Protein AF-A0A392MHD1-F1 (afdb_monomer_lite)

Sequence (136 aa):
LDPENVEALVALAIMDLRSNEAVGIRKGMVKMQRAFEIYPYCAMALNYLANHFFFTGQHFLVEQLTETALSVTNHGPTKSHSYYNLARSYHSKVEGECCLSYRGDYDKAGVYYMASVKEISKPHEFVFPYYGQLLI

InterPro domains:
  IPR011990 Tetratricopeptide-like helical domain superfamily [G3DSA:1.25.40.10] (1-131)
  IPR011990 Tetratricopeptide-like helical domain superfamily [SSF48452] (2-118)
  IPR031101 RNA polymerase-associated protein Ctr9 [PTHR14027] (1-132)

Structure (mmCIF, N/CA/C/O backbone):
data_AF-A0A392MHD1-F1
#
_entry.id   AF-A0A392MHD1-F1
#
loop_
_atom_site.group_PDB
_atom_site.id
_atom_site.type_symbol
_atom_site.label_atom_id
_atom_site.label_alt_id
_atom_site.label_comp_id
_atom_site.label_asym_id
_atom_site.label_entity_id
_atom_site.label_seq_id
_atom_site.pdbx_PDB_ins_code
_atom_site.Cartn_x
_atom_site.Cartn_y
_atom_site.Cartn_z
_atom_site.occupancy
_atom_site.B_iso_or_equiv
_atom_site.auth_seq_id
_atom_site.auth_comp_id
_atom_site.auth_asym_id
_atom_site.auth_atom_id
_atom_site.pdbx_PDB_model_num
ATOM 1 N N . LEU A 1 1 ? -22.691 3.287 16.097 1.00 68.19 1 LEU A N 1
ATOM 2 C CA . LEU A 1 1 ? -21.618 2.790 15.208 1.00 68.19 1 LEU A CA 1
ATOM 3 C C . LEU A 1 1 ? -20.417 2.497 16.082 1.00 68.19 1 LEU A C 1
ATOM 5 O O . LEU A 1 1 ? -20.162 3.286 16.983 1.00 68.19 1 LEU A O 1
ATOM 9 N N . ASP A 1 2 ? -19.759 1.365 15.860 1.00 86.31 2 ASP A N 1
ATOM 10 C CA . ASP A 1 2 ? -18.547 0.988 16.586 1.00 86.31 2 ASP A CA 1
ATOM 11 C C . ASP A 1 2 ? -17.374 1.881 16.129 1.00 86.31 2 ASP A C 1
ATOM 13 O O . ASP A 1 2 ? -17.047 1.866 14.937 1.00 86.31 2 ASP A O 1
ATOM 17 N N . PRO A 1 3 ? -16.779 2.695 17.023 1.00 84.19 3 PRO A N 1
ATOM 18 C CA . PRO A 1 3 ? -15.678 3.586 16.670 1.00 84.19 3 PRO A CA 1
ATOM 19 C C . PRO A 1 3 ? -14.373 2.846 16.338 1.00 84.19 3 PRO A C 1
ATOM 21 O O . PRO A 1 3 ? -13.469 3.469 15.784 1.00 84.19 3 PRO A O 1
ATOM 24 N N . GLU A 1 4 ? -14.265 1.552 16.649 1.00 91.38 4 GLU A N 1
ATOM 25 C CA . GLU A 1 4 ? -13.068 0.737 16.407 1.00 91.38 4 GLU A CA 1
ATOM 26 C C . GLU A 1 4 ? -13.211 -0.210 15.210 1.00 91.38 4 GLU A C 1
ATOM 28 O O . GLU A 1 4 ? -12.301 -0.983 14.906 1.00 91.38 4 GLU A O 1
ATOM 33 N N . ASN A 1 5 ? -14.317 -0.118 14.466 1.00 96.06 5 ASN A N 1
ATOM 34 C CA . ASN A 1 5 ? -14.485 -0.894 13.247 1.00 96.06 5 ASN A CA 1
ATOM 35 C C . ASN A 1 5 ? -13.460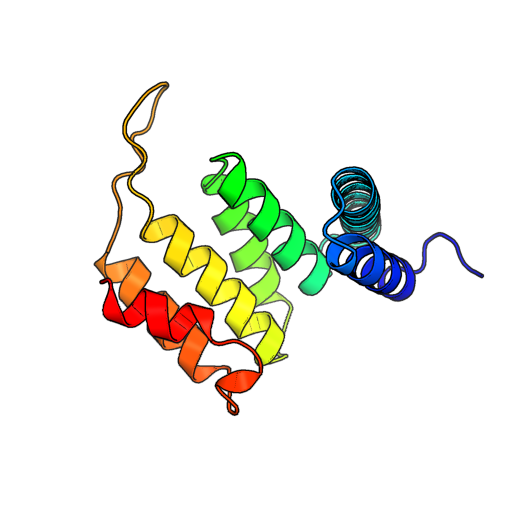 -0.454 12.182 1.00 96.06 5 ASN A C 1
ATOM 37 O O . ASN A 1 5 ? -13.570 0.617 11.577 1.00 96.06 5 ASN A O 1
ATOM 41 N N . VAL A 1 6 ? -12.462 -1.309 11.950 1.00 96.12 6 VAL A N 1
ATOM 42 C CA . VAL A 1 6 ? -11.314 -1.050 11.067 1.00 96.12 6 VAL A CA 1
ATOM 43 C C . VAL A 1 6 ? -11.753 -0.753 9.635 1.00 96.12 6 VAL A C 1
ATOM 45 O O . VAL A 1 6 ? -11.257 0.191 9.026 1.00 96.12 6 VAL A O 1
ATOM 48 N N . GLU A 1 7 ? -12.709 -1.509 9.096 1.00 94.75 7 GLU A N 1
ATOM 49 C CA . GLU A 1 7 ? -13.196 -1.324 7.724 1.00 94.75 7 GLU A CA 1
ATOM 50 C C . GLU A 1 7 ? -13.882 0.035 7.551 1.00 94.75 7 GLU A C 1
ATOM 52 O O . GLU A 1 7 ? -13.607 0.756 6.589 1.00 94.75 7 GLU A O 1
ATOM 57 N N . ALA A 1 8 ? -14.718 0.429 8.515 1.00 96.50 8 ALA A N 1
ATOM 58 C CA . ALA A 1 8 ? -15.369 1.732 8.524 1.00 96.50 8 ALA A CA 1
ATOM 59 C C . ALA A 1 8 ? -14.350 2.875 8.665 1.00 96.50 8 ALA A C 1
ATOM 61 O O . ALA A 1 8 ? -14.454 3.879 7.957 1.00 96.50 8 ALA A O 1
ATOM 62 N N . LEU A 1 9 ? -13.340 2.721 9.530 1.00 96.94 9 LEU A N 1
ATOM 63 C CA . LEU A 1 9 ? -12.256 3.696 9.687 1.00 96.94 9 LEU A CA 1
ATOM 64 C C . LEU A 1 9 ? -11.469 3.882 8.387 1.00 96.94 9 LEU A C 1
ATOM 66 O O . LEU A 1 9 ? -11.240 5.018 7.971 1.00 96.94 9 LEU A O 1
ATOM 70 N N . VAL A 1 10 ? -11.101 2.784 7.725 1.00 97.31 10 VAL A N 1
ATOM 71 C CA . VAL A 1 10 ? -10.392 2.792 6.437 1.00 97.31 10 VAL A CA 1
ATOM 72 C C . VAL A 1 10 ? -11.254 3.431 5.348 1.00 97.31 10 VAL A C 1
ATOM 74 O O . VAL A 1 10 ? -10.769 4.280 4.602 1.00 97.31 10 VAL A O 1
ATOM 77 N N . ALA A 1 11 ? -12.544 3.098 5.270 1.00 96.56 11 ALA A N 1
ATOM 78 C CA . ALA A 1 11 ? -13.452 3.698 4.294 1.00 96.56 11 ALA A CA 1
ATOM 79 C C . ALA A 1 11 ? -13.592 5.219 4.494 1.00 96.56 11 ALA A C 1
ATOM 81 O O . ALA A 1 11 ? -13.456 5.985 3.537 1.00 96.56 11 ALA A O 1
ATOM 82 N N . LEU A 1 12 ? -13.787 5.672 5.738 1.00 95.94 12 LEU A N 1
ATOM 83 C CA . LEU A 1 12 ? -13.820 7.098 6.088 1.00 95.94 12 LEU A CA 1
ATOM 84 C C . LEU A 1 12 ? -12.499 7.793 5.747 1.00 95.94 12 LEU A C 1
ATOM 86 O O . LEU A 1 12 ? -12.503 8.888 5.188 1.00 95.94 12 LEU A O 1
ATOM 90 N N . ALA A 1 13 ? -11.372 7.145 6.040 1.00 96.81 13 ALA A N 1
ATOM 91 C CA . ALA A 1 13 ? -10.054 7.669 5.722 1.00 96.81 13 ALA A CA 1
ATOM 92 C C . ALA A 1 13 ? -9.861 7.877 4.214 1.00 96.81 13 ALA A C 1
ATOM 94 O O . ALA A 1 13 ? -9.337 8.906 3.800 1.00 96.81 13 ALA A O 1
ATOM 95 N N . ILE A 1 14 ? -10.315 6.935 3.383 1.00 96.06 14 ILE A N 1
ATOM 96 C CA . ILE A 1 14 ? -10.237 7.050 1.920 1.00 96.06 14 ILE A CA 1
ATOM 97 C C . ILE A 1 14 ? -11.096 8.204 1.411 1.00 96.06 14 ILE A C 1
ATOM 99 O O . ILE A 1 14 ? -10.663 8.928 0.515 1.00 96.06 14 ILE A O 1
ATOM 103 N N . MET A 1 15 ? -12.291 8.401 1.973 1.00 95.75 15 MET A N 1
ATOM 104 C CA . MET A 1 15 ? -13.136 9.544 1.615 1.00 95.75 15 MET A CA 1
ATOM 105 C C . MET A 1 15 ? -12.456 10.874 1.958 1.00 95.75 15 MET A C 1
ATOM 107 O O . MET A 1 15 ? -12.424 11.768 1.115 1.00 95.75 15 MET A O 1
ATOM 111 N N . ASP A 1 16 ? -11.839 10.972 3.139 1.00 95.69 16 ASP A N 1
ATOM 112 C CA . ASP A 1 16 ? -11.068 12.153 3.544 1.00 95.69 16 ASP A CA 1
ATOM 113 C C . ASP A 1 16 ? -9.848 12.393 2.635 1.00 95.69 16 ASP A C 1
ATOM 115 O O . ASP A 1 16 ? -9.557 13.531 2.276 1.00 95.69 16 ASP A O 1
ATOM 119 N N . LEU A 1 17 ? -9.140 11.336 2.220 1.00 93.94 17 LEU A N 1
ATOM 120 C CA . LEU A 1 17 ? -7.988 11.444 1.314 1.00 93.94 17 LEU A CA 1
ATOM 121 C C . LEU A 1 17 ? -8.394 11.892 -0.093 1.00 93.94 17 LEU A C 1
ATOM 123 O O . LEU A 1 17 ? -7.652 12.619 -0.750 1.00 93.94 17 LEU A O 1
ATOM 127 N N . ARG A 1 18 ? -9.580 11.482 -0.555 1.00 91.50 18 ARG A N 1
ATOM 128 C CA . ARG A 1 18 ? -10.112 11.854 -1.872 1.00 91.50 18 ARG A CA 1
ATOM 129 C C . ARG A 1 18 ? -10.547 13.312 -1.967 1.00 91.50 18 ARG A C 1
ATOM 131 O O . ARG A 1 18 ? -10.658 13.799 -3.088 1.00 91.50 18 ARG A O 1
ATOM 138 N N . SER A 1 19 ? -10.761 14.016 -0.851 1.00 87.94 19 SER A N 1
ATOM 139 C CA . SER A 1 19 ? -11.074 15.451 -0.908 1.00 87.94 19 SER A CA 1
ATOM 140 C C . SER A 1 19 ? -9.909 16.280 -1.457 1.00 87.94 19 SER A C 1
ATOM 142 O O . SER A 1 19 ? -10.123 17.390 -1.931 1.00 87.94 19 SER A O 1
ATOM 144 N N . ASN A 1 20 ? -8.684 15.737 -1.418 1.00 79.25 20 ASN A N 1
ATOM 145 C CA . ASN A 1 20 ? -7.446 16.387 -1.854 1.00 79.25 20 ASN A CA 1
ATOM 146 C C . ASN A 1 20 ? -7.179 17.748 -1.175 1.00 79.25 20 ASN A C 1
ATOM 148 O O . ASN A 1 20 ? -6.383 18.558 -1.647 1.00 79.25 20 ASN A O 1
ATOM 152 N N . GLU A 1 21 ? -7.826 17.998 -0.038 1.00 90.19 21 GLU A N 1
ATOM 153 C CA . GLU A 1 21 ? -7.562 19.142 0.825 1.00 90.19 21 GLU A CA 1
ATOM 154 C C . GLU A 1 21 ? -6.518 18.753 1.871 1.00 90.19 21 GLU A C 1
ATOM 156 O O . GLU A 1 21 ? -6.585 17.667 2.446 1.00 90.19 21 GLU A O 1
ATOM 161 N N . ALA A 1 22 ? -5.593 19.654 2.214 1.00 89.44 22 ALA A N 1
ATOM 162 C CA . ALA A 1 22 ? -4.558 19.371 3.216 1.00 89.44 22 ALA A CA 1
ATOM 163 C C . ALA A 1 22 ? -5.138 18.894 4.566 1.00 89.44 22 ALA A C 1
ATOM 165 O O . ALA A 1 22 ? -4.580 18.016 5.229 1.00 89.44 22 ALA A O 1
ATOM 166 N N . VAL A 1 23 ? -6.290 19.449 4.963 1.00 93.12 23 VAL A N 1
ATOM 167 C CA . VAL A 1 23 ? -7.021 19.036 6.170 1.00 93.12 23 VAL A CA 1
ATOM 168 C C . VAL A 1 23 ? -7.613 17.633 6.010 1.00 93.12 23 VAL A C 1
ATOM 170 O O . VAL A 1 23 ? -7.524 16.837 6.945 1.00 93.12 23 VAL A O 1
ATOM 173 N N . GLY A 1 24 ? -8.183 17.320 4.843 1.00 93.00 24 GLY A N 1
ATOM 174 C CA . GLY A 1 24 ? -8.704 15.992 4.511 1.00 93.00 24 GLY A CA 1
ATOM 175 C C . GLY A 1 24 ? -7.605 14.936 4.532 1.00 93.00 24 GLY A C 1
ATOM 176 O O . GLY A 1 24 ? -7.714 13.955 5.260 1.00 93.00 24 GLY A O 1
ATOM 177 N N . ILE A 1 25 ? -6.475 15.202 3.873 1.00 92.38 25 ILE A N 1
ATOM 178 C CA . ILE A 1 25 ? -5.314 14.303 3.865 1.00 92.38 25 ILE A CA 1
ATOM 179 C C . ILE A 1 25 ? -4.853 13.997 5.294 1.00 92.38 25 ILE A C 1
ATOM 181 O O . ILE A 1 25 ? -4.711 12.831 5.661 1.00 92.38 25 ILE A O 1
ATOM 185 N N . ARG A 1 26 ? -4.694 15.021 6.144 1.00 94.50 26 ARG A N 1
ATOM 186 C CA . ARG A 1 26 ? -4.306 14.823 7.550 1.00 94.50 26 ARG A CA 1
ATOM 187 C C . ARG A 1 26 ? -5.327 13.975 8.312 1.00 94.50 26 ARG A C 1
ATOM 189 O O . ARG A 1 26 ? -4.940 13.050 9.022 1.00 94.50 26 ARG A O 1
ATOM 196 N N . LYS A 1 27 ? -6.623 14.276 8.175 1.00 96.19 27 LYS A N 1
ATOM 197 C CA . LYS A 1 27 ? -7.703 13.521 8.835 1.00 96.19 27 LYS A CA 1
ATOM 198 C C . LYS A 1 27 ? -7.737 12.064 8.380 1.00 96.19 27 LYS A C 1
ATOM 200 O O . LYS A 1 27 ? -7.913 11.182 9.220 1.00 96.19 27 LYS A O 1
ATOM 205 N N . GLY A 1 28 ? -7.545 11.820 7.087 1.00 96.81 28 GLY A N 1
ATOM 206 C CA . GLY A 1 28 ? -7.473 10.483 6.514 1.00 96.81 28 GLY A CA 1
ATOM 207 C C . GLY A 1 28 ? -6.275 9.698 7.039 1.00 96.81 28 GLY A C 1
ATOM 208 O O . GLY A 1 28 ? -6.429 8.552 7.450 1.00 96.81 28 GLY A O 1
ATOM 209 N N . MET A 1 29 ? -5.098 10.325 7.130 1.00 96.81 29 MET A N 1
ATOM 210 C CA . MET A 1 29 ? -3.899 9.673 7.673 1.00 96.81 29 MET A CA 1
ATOM 211 C C . MET A 1 29 ? -4.029 9.327 9.155 1.00 96.81 29 MET A C 1
ATOM 213 O O . MET A 1 29 ? -3.665 8.223 9.543 1.00 96.81 29 MET A O 1
ATOM 217 N N . VAL A 1 30 ? -4.635 10.196 9.972 1.00 97.12 30 VAL A N 1
ATOM 218 C CA . VAL A 1 30 ? -4.920 9.881 11.386 1.00 97.12 30 VAL A CA 1
ATOM 219 C C . VAL A 1 30 ? -5.840 8.662 11.505 1.00 97.12 30 VAL A C 1
ATOM 221 O O . VAL A 1 30 ? -5.602 7.789 12.336 1.00 97.12 30 VAL A O 1
ATOM 224 N N . LYS A 1 31 ? -6.870 8.560 10.656 1.00 97.56 31 LYS A N 1
ATOM 225 C CA . LYS A 1 31 ? -7.762 7.392 10.642 1.00 97.56 31 LYS A CA 1
ATOM 226 C C . LYS A 1 31 ? -7.057 6.121 10.160 1.00 97.56 31 LYS A C 1
ATOM 228 O O . LYS A 1 31 ? -7.295 5.068 10.742 1.00 97.56 31 LYS A O 1
ATOM 233 N N . MET A 1 32 ? -6.173 6.207 9.161 1.00 97.56 32 MET A N 1
ATOM 234 C CA . MET A 1 32 ? -5.361 5.057 8.734 1.00 97.56 32 MET A CA 1
ATOM 235 C C . MET A 1 32 ? -4.400 4.591 9.820 1.00 97.56 32 MET A C 1
ATOM 237 O O . MET A 1 32 ? -4.289 3.391 10.055 1.00 97.56 32 MET A O 1
ATOM 241 N N . GLN A 1 33 ? -3.756 5.527 10.516 1.00 97.38 33 GLN A N 1
ATOM 242 C CA . GLN A 1 33 ? -2.893 5.202 11.644 1.00 97.38 33 GLN A CA 1
ATOM 243 C C . GLN A 1 33 ? -3.692 4.513 12.756 1.00 97.38 33 GLN A C 1
ATOM 245 O O . GLN A 1 33 ? -3.279 3.467 13.246 1.00 97.38 33 GLN A O 1
ATOM 250 N N . ARG A 1 34 ? -4.884 5.028 13.087 1.00 97.69 34 ARG A N 1
ATOM 251 C CA . ARG A 1 34 ? -5.768 4.395 14.074 1.00 97.69 34 ARG A CA 1
ATOM 252 C C . ARG A 1 34 ? -6.212 2.992 13.647 1.00 97.69 34 ARG A C 1
ATOM 254 O O . ARG A 1 34 ? -6.233 2.087 14.472 1.00 97.69 34 ARG A O 1
ATOM 261 N N . ALA A 1 35 ? -6.546 2.797 12.371 1.00 97.88 35 ALA A N 1
ATOM 262 C CA . ALA A 1 35 ? -6.892 1.483 11.831 1.00 97.88 35 ALA A CA 1
ATOM 263 C C . ALA A 1 35 ? -5.728 0.486 11.969 1.00 97.88 35 ALA A C 1
ATOM 265 O O . ALA A 1 35 ? -5.953 -0.658 12.354 1.00 97.88 35 ALA A O 1
ATOM 266 N N . PHE A 1 36 ? -4.494 0.933 11.716 1.00 97.06 36 PHE A N 1
ATOM 267 C CA . PHE A 1 36 ? -3.285 0.131 11.905 1.00 97.06 36 PHE A CA 1
ATOM 268 C C . PHE A 1 36 ? -3.022 -0.212 13.380 1.00 97.06 36 PHE A C 1
ATOM 270 O O . PHE A 1 36 ? -2.678 -1.350 13.683 1.00 97.06 36 PHE A O 1
ATOM 277 N N . GLU A 1 37 ? -3.226 0.734 14.300 1.00 97.12 37 GLU A N 1
ATOM 278 C CA . GLU A 1 37 ? -3.099 0.489 15.746 1.00 97.12 37 GLU A CA 1
ATOM 279 C C . GLU A 1 37 ? -4.094 -0.559 16.260 1.00 97.12 37 GLU A C 1
ATOM 281 O O . GLU A 1 37 ? -3.746 -1.357 17.127 1.00 97.12 37 GLU A O 1
ATOM 286 N N . ILE A 1 38 ? -5.326 -0.556 15.739 1.00 97.31 38 ILE A N 1
ATOM 287 C CA . ILE A 1 38 ? -6.360 -1.530 16.113 1.00 97.31 38 ILE A CA 1
ATOM 288 C C . ILE A 1 38 ? -6.072 -2.893 15.470 1.00 97.31 38 ILE A C 1
ATOM 290 O O . ILE A 1 38 ? -6.181 -3.928 16.127 1.00 97.31 38 ILE A O 1
ATOM 294 N N . TYR A 1 39 ? -5.713 -2.909 14.184 1.00 96.62 39 TYR A N 1
ATOM 295 C CA . TYR A 1 39 ? -5.429 -4.132 13.441 1.00 96.62 39 TYR A CA 1
ATOM 296 C C . TYR A 1 39 ? -4.278 -3.927 12.439 1.00 96.62 39 TYR A C 1
ATOM 298 O O . TYR A 1 39 ? -4.495 -3.434 11.323 1.00 96.62 39 TYR A O 1
ATOM 306 N N . PRO A 1 40 ? -3.053 -4.375 12.773 1.00 95.75 40 PRO A N 1
ATOM 307 C CA . PRO A 1 40 ? -1.854 -4.080 11.985 1.00 95.75 40 PRO A CA 1
ATOM 308 C C . PRO A 1 40 ? -1.744 -4.881 10.677 1.00 95.75 40 PRO A C 1
ATOM 310 O O . PRO A 1 40 ? -0.765 -4.737 9.951 1.00 95.75 40 PRO A O 1
ATOM 313 N N . TYR A 1 41 ? -2.743 -5.702 10.342 1.00 96.38 41 TYR A N 1
ATOM 314 C CA . TYR A 1 41 ? -2.766 -6.530 9.131 1.00 96.38 41 TYR A CA 1
ATOM 315 C C . TYR A 1 41 ? -3.818 -6.071 8.105 1.00 96.38 41 TYR A C 1
ATOM 317 O O . TYR A 1 41 ? -4.119 -6.782 7.146 1.00 96.38 41 TYR A O 1
ATOM 325 N N . CYS A 1 42 ? -4.383 -4.866 8.256 1.00 97.38 42 CYS A N 1
ATOM 326 C CA . CYS A 1 42 ? -5.240 -4.280 7.225 1.00 97.38 42 CYS A CA 1
ATOM 327 C C . CYS A 1 42 ? -4.401 -3.828 6.014 1.00 97.38 42 CYS A C 1
ATOM 329 O O . CYS A 1 42 ? -3.866 -2.719 5.993 1.00 97.38 42 CYS A O 1
ATOM 331 N N . ALA A 1 43 ? -4.322 -4.660 4.970 1.00 97.69 43 ALA A N 1
ATOM 332 C CA . ALA A 1 43 ? -3.507 -4.394 3.776 1.00 97.69 43 ALA A CA 1
ATOM 333 C C . ALA A 1 43 ? -3.795 -3.043 3.096 1.00 97.69 43 ALA A C 1
ATOM 335 O O . ALA A 1 43 ? -2.885 -2.399 2.576 1.00 97.69 43 ALA A O 1
ATOM 336 N N . MET A 1 44 ? -5.049 -2.579 3.116 1.00 97.19 44 MET A N 1
ATOM 337 C CA . MET A 1 44 ? -5.388 -1.255 2.590 1.00 97.19 44 MET A CA 1
ATOM 338 C C . MET A 1 44 ? -4.771 -0.132 3.429 1.00 97.19 44 MET A C 1
ATOM 340 O O . MET A 1 44 ? -4.136 0.753 2.860 1.00 97.19 44 MET A O 1
ATOM 344 N N . ALA A 1 45 ? -4.907 -0.180 4.759 1.00 98.06 45 ALA A N 1
ATOM 345 C CA . ALA A 1 45 ? -4.298 0.814 5.643 1.00 98.06 45 ALA A CA 1
ATOM 346 C C . ALA A 1 45 ? -2.771 0.834 5.484 1.00 98.06 45 ALA A C 1
ATOM 348 O O . ALA A 1 45 ? -2.189 1.903 5.309 1.00 98.06 45 ALA A O 1
ATOM 349 N N . LEU A 1 46 ? -2.144 -0.347 5.432 1.00 98.44 46 LEU A N 1
ATOM 350 C CA . LEU A 1 46 ? -0.710 -0.504 5.185 1.00 98.44 46 LEU A CA 1
ATOM 351 C C . LEU A 1 46 ? -0.274 0.161 3.871 1.00 98.44 46 LEU A C 1
ATOM 353 O O . LEU A 1 46 ? 0.695 0.916 3.862 1.00 98.44 46 LEU A O 1
ATOM 357 N N . ASN A 1 47 ? -1.009 -0.047 2.774 1.00 98.06 47 ASN A N 1
ATOM 358 C CA . ASN A 1 47 ? -0.692 0.563 1.480 1.00 98.06 47 ASN A CA 1
ATOM 359 C C . ASN A 1 47 ? -0.819 2.092 1.478 1.00 98.06 47 ASN A C 1
ATOM 361 O O . ASN A 1 47 ? 0.008 2.769 0.861 1.00 98.06 47 ASN A O 1
ATOM 365 N N . TYR A 1 48 ? -1.831 2.646 2.152 1.00 97.94 48 TYR A N 1
ATOM 366 C CA . TYR A 1 48 ? -1.986 4.098 2.276 1.00 97.94 48 TYR A CA 1
ATOM 367 C C . TYR A 1 48 ? -0.903 4.718 3.167 1.00 97.94 48 TYR A C 1
ATOM 369 O O . TYR A 1 48 ? -0.344 5.753 2.805 1.00 97.94 48 TYR A O 1
ATOM 377 N N . LEU A 1 49 ? -0.552 4.071 4.282 1.00 98.19 49 LEU A N 1
ATOM 378 C CA . LEU A 1 49 ? 0.549 4.504 5.148 1.00 98.19 49 LEU A CA 1
ATOM 379 C C . LEU A 1 49 ? 1.896 4.426 4.418 1.00 98.19 49 LEU A C 1
ATOM 381 O O . LEU A 1 49 ? 2.657 5.388 4.434 1.00 98.19 49 LEU A O 1
ATOM 385 N N . ALA A 1 50 ? 2.165 3.338 3.694 1.00 97.94 50 ALA A N 1
ATOM 386 C CA . ALA A 1 50 ? 3.359 3.207 2.864 1.00 97.94 50 ALA A CA 1
ATOM 387 C C . ALA A 1 50 ? 3.437 4.305 1.791 1.00 97.94 50 ALA A C 1
ATOM 389 O O . ALA A 1 50 ? 4.494 4.895 1.573 1.00 97.94 50 ALA A O 1
ATOM 390 N N . ASN A 1 51 ? 2.311 4.637 1.151 1.00 96.38 51 ASN A N 1
ATOM 391 C CA . ASN A 1 51 ? 2.269 5.733 0.189 1.00 96.38 51 ASN A CA 1
ATOM 392 C C . ASN A 1 51 ? 2.618 7.084 0.833 1.00 96.38 51 ASN A C 1
ATOM 394 O O . ASN A 1 51 ? 3.363 7.865 0.245 1.00 96.38 51 ASN A O 1
ATOM 398 N N . HIS A 1 52 ? 2.130 7.342 2.047 1.00 95.12 52 HIS A N 1
ATOM 399 C CA . HIS A 1 52 ? 2.501 8.530 2.808 1.00 95.12 52 HIS A CA 1
ATOM 400 C C . HIS A 1 52 ? 3.998 8.548 3.141 1.00 95.12 52 HIS A C 1
ATOM 402 O O . HIS A 1 52 ? 4.679 9.537 2.865 1.00 95.12 52 HIS A O 1
ATOM 408 N N . PHE A 1 53 ? 4.530 7.440 3.664 1.00 94.88 53 PHE A N 1
ATOM 409 C CA . PHE A 1 53 ? 5.932 7.352 4.061 1.00 94.88 53 PHE A CA 1
ATOM 410 C C . PHE A 1 53 ? 6.901 7.528 2.896 1.00 94.88 53 PHE A C 1
ATOM 412 O O . PHE A 1 53 ? 7.938 8.171 3.079 1.00 94.88 53 PHE A O 1
ATOM 419 N N . PHE A 1 54 ? 6.525 7.080 1.694 1.00 94.44 54 PHE A N 1
ATOM 420 C CA . PHE A 1 54 ? 7.278 7.354 0.472 1.00 94.44 54 PHE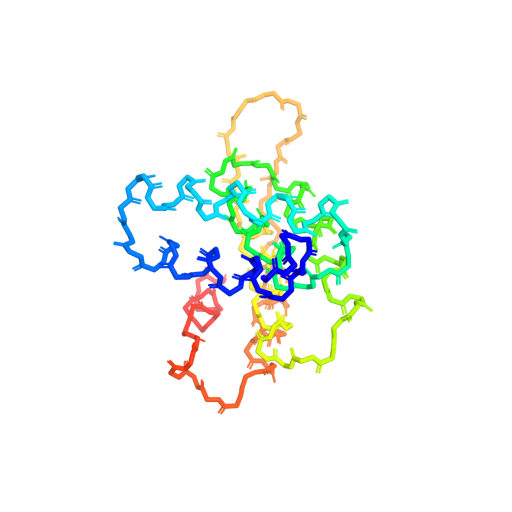 A CA 1
ATOM 421 C C . PHE A 1 54 ? 7.522 8.857 0.280 1.00 94.44 54 PHE A C 1
ATOM 423 O O . PHE A 1 54 ? 8.653 9.274 0.052 1.00 94.44 54 PHE A O 1
ATOM 430 N N . PHE A 1 55 ? 6.486 9.692 0.409 1.00 91.06 55 PHE A N 1
ATOM 431 C CA . PHE A 1 55 ? 6.628 11.141 0.219 1.00 91.06 55 PHE A CA 1
ATOM 432 C C . PHE A 1 55 ? 7.414 11.827 1.342 1.00 91.06 55 PHE A C 1
ATOM 434 O O . PHE A 1 55 ? 7.925 12.925 1.143 1.00 91.06 55 PHE A O 1
ATOM 441 N N . THR A 1 56 ? 7.545 11.179 2.501 1.00 90.81 56 THR A N 1
ATOM 442 C CA . THR A 1 56 ? 8.398 11.648 3.608 1.00 90.81 56 THR A CA 1
ATOM 443 C C . THR A 1 56 ? 9.830 11.099 3.557 1.00 90.81 56 THR A C 1
ATOM 445 O O . THR A 1 56 ? 10.603 11.359 4.472 1.00 90.81 56 THR A O 1
ATOM 448 N N . GLY A 1 57 ? 10.188 10.320 2.527 1.00 89.44 57 GLY A N 1
ATOM 449 C CA . GLY A 1 57 ? 11.524 9.732 2.363 1.00 89.44 57 GLY A CA 1
ATOM 450 C C . GLY A 1 57 ? 11.820 8.529 3.267 1.00 89.44 57 GLY A C 1
ATOM 451 O O . GLY A 1 57 ? 12.943 8.032 3.287 1.00 89.44 57 GLY A O 1
ATOM 452 N N . GLN A 1 58 ? 10.831 8.017 4.003 1.00 91.12 58 GLN A N 1
ATOM 453 C CA . GLN A 1 58 ? 10.992 6.885 4.924 1.00 91.12 58 GLN A CA 1
ATOM 454 C C . GLN A 1 58 ? 10.875 5.543 4.181 1.00 91.12 58 GLN A C 1
ATOM 456 O O . GLN A 1 58 ? 10.007 4.724 4.478 1.00 91.12 58 GLN A O 1
ATOM 461 N N . HIS A 1 59 ? 11.746 5.320 3.192 1.0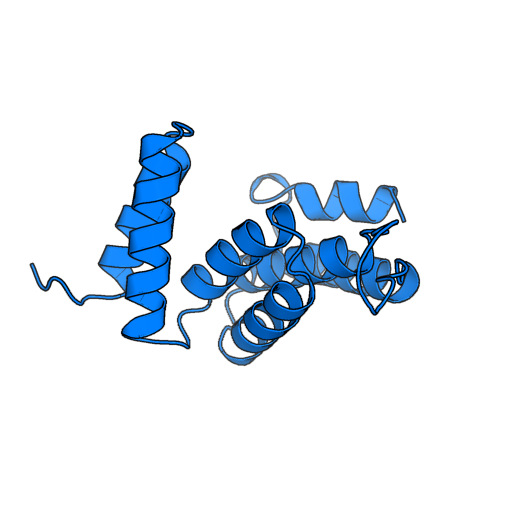0 91.12 59 HIS A N 1
ATOM 462 C CA . HIS A 1 59 ? 11.703 4.176 2.266 1.00 91.12 59 HIS A CA 1
ATOM 463 C C . HIS A 1 59 ? 11.730 2.807 2.957 1.00 91.12 59 HIS A C 1
ATOM 465 O O . HIS A 1 59 ? 10.991 1.908 2.564 1.00 91.12 59 HIS A O 1
ATOM 471 N N . PHE A 1 60 ? 12.486 2.675 4.048 1.00 91.56 60 PHE A N 1
ATOM 472 C CA . PHE A 1 60 ? 12.501 1.453 4.854 1.00 91.56 60 PHE A CA 1
ATOM 473 C C . PHE A 1 60 ? 11.106 1.081 5.392 1.00 91.56 60 PHE A C 1
ATOM 475 O O . PHE A 1 60 ? 10.705 -0.079 5.333 1.00 91.56 60 PHE A O 1
ATOM 482 N N . LEU A 1 61 ? 10.324 2.067 5.855 1.00 95.00 61 LEU A N 1
ATOM 483 C CA . LEU A 1 61 ? 8.947 1.829 6.306 1.00 95.00 61 LEU A CA 1
ATOM 484 C C . LEU A 1 61 ? 8.022 1.473 5.139 1.00 95.00 61 LEU A C 1
ATOM 486 O O . LEU A 1 61 ? 7.102 0.676 5.313 1.00 95.00 61 LEU A O 1
ATOM 490 N N . VAL A 1 62 ? 8.262 2.033 3.947 1.00 96.12 62 VAL A N 1
ATOM 491 C CA . VAL A 1 62 ? 7.516 1.660 2.735 1.00 96.12 62 VAL A CA 1
ATOM 492 C C . VAL A 1 62 ? 7.688 0.171 2.461 1.00 96.12 62 VAL A C 1
ATOM 494 O O . VAL A 1 62 ? 6.686 -0.521 2.290 1.00 96.12 62 VAL A O 1
ATOM 497 N N . GLU A 1 63 ? 8.925 -0.328 2.470 1.00 94.88 63 GLU A N 1
ATOM 498 C CA . GLU A 1 63 ? 9.225 -1.749 2.265 1.00 94.88 63 GLU A CA 1
ATOM 499 C C . GLU A 1 63 ? 8.537 -2.626 3.317 1.00 94.88 63 GLU A C 1
ATOM 501 O O . GLU A 1 63 ? 7.719 -3.471 2.961 1.00 94.88 63 GLU A O 1
ATOM 506 N N . GLN A 1 64 ? 8.745 -2.356 4.610 1.00 96.50 64 GLN A N 1
ATOM 507 C CA . GLN A 1 64 ? 8.169 -3.176 5.684 1.00 96.50 64 GLN A CA 1
ATOM 508 C C . GLN A 1 64 ? 6.635 -3.262 5.632 1.00 96.50 64 GLN A C 1
ATOM 510 O O . GLN A 1 64 ? 6.051 -4.345 5.762 1.00 96.50 64 GLN A O 1
ATOM 515 N N . LEU A 1 65 ? 5.957 -2.126 5.440 1.00 98.12 65 LEU A N 1
ATOM 516 C CA . LEU A 1 65 ? 4.494 -2.084 5.408 1.00 98.12 65 LEU A CA 1
ATOM 517 C C . LEU A 1 65 ? 3.937 -2.783 4.165 1.00 98.12 65 LEU A C 1
ATOM 519 O O . LEU A 1 65 ? 2.912 -3.460 4.247 1.00 98.12 65 LEU A O 1
ATOM 523 N N . THR A 1 66 ? 4.598 -2.638 3.016 1.00 97.81 66 THR A N 1
ATOM 524 C CA . THR A 1 66 ? 4.133 -3.230 1.752 1.00 97.81 66 THR A CA 1
ATOM 525 C C . THR A 1 66 ? 4.398 -4.726 1.669 1.00 97.81 66 THR A C 1
ATOM 527 O O . THR A 1 66 ? 3.525 -5.454 1.201 1.00 97.81 66 THR A O 1
ATOM 530 N N . GLU A 1 67 ? 5.530 -5.213 2.180 1.00 97.44 67 GLU A N 1
ATOM 531 C CA . GLU A 1 67 ? 5.796 -6.649 2.328 1.00 97.44 67 GLU A CA 1
ATOM 532 C C . GLU A 1 67 ? 4.770 -7.304 3.256 1.00 97.44 67 GLU A C 1
ATOM 534 O O . GLU A 1 67 ? 4.194 -8.344 2.924 1.00 97.44 67 GLU A O 1
ATOM 539 N N . THR A 1 68 ? 4.452 -6.644 4.375 1.00 98.25 68 THR A N 1
ATOM 540 C CA . THR A 1 68 ? 3.389 -7.101 5.276 1.00 98.25 68 THR A CA 1
ATOM 541 C C . THR A 1 68 ? 2.048 -7.136 4.546 1.00 98.25 68 THR A C 1
ATOM 543 O O . THR A 1 68 ? 1.363 -8.158 4.587 1.00 98.25 68 THR A O 1
ATOM 546 N N . ALA A 1 69 ? 1.689 -6.073 3.816 1.00 98.38 69 ALA A N 1
ATOM 547 C CA . ALA A 1 69 ? 0.443 -6.007 3.055 1.00 98.38 69 ALA A CA 1
ATOM 548 C C . ALA A 1 69 ? 0.330 -7.142 2.024 1.00 98.38 69 ALA A C 1
ATOM 550 O O . ALA A 1 69 ? -0.724 -7.770 1.933 1.00 98.38 69 ALA A O 1
ATOM 551 N N . LEU A 1 70 ? 1.415 -7.445 1.301 1.00 98.25 70 LEU A N 1
ATOM 552 C CA . LEU A 1 70 ? 1.488 -8.558 0.348 1.00 98.25 70 LEU A CA 1
ATOM 553 C C . LEU A 1 70 ? 1.329 -9.923 1.021 1.00 98.25 70 LEU A C 1
ATOM 555 O O . LEU A 1 70 ? 0.713 -10.811 0.438 1.00 98.25 70 LEU A O 1
ATOM 559 N N . SER A 1 71 ? 1.860 -10.093 2.234 1.00 98.00 71 SER A N 1
ATOM 560 C CA . SER A 1 71 ? 1.777 -11.362 2.967 1.00 98.00 71 SER A CA 1
ATOM 561 C C . SER A 1 71 ? 0.365 -11.686 3.473 1.00 98.00 71 SER A C 1
ATOM 563 O O . SER A 1 71 ? 0.030 -12.856 3.649 1.00 98.00 71 SER A O 1
ATOM 565 N N . VAL A 1 72 ? -0.477 -10.665 3.677 1.00 97.50 72 VAL A N 1
ATOM 566 C CA . VAL A 1 72 ? -1.813 -10.813 4.284 1.00 97.50 72 VAL A CA 1
ATOM 567 C C . VAL A 1 72 ? -2.975 -10.620 3.310 1.00 97.50 72 VAL A C 1
ATOM 569 O O . VAL A 1 72 ? -4.131 -10.766 3.707 1.00 97.50 72 VAL A O 1
ATOM 572 N N . THR A 1 73 ? -2.719 -10.290 2.038 1.00 97.00 73 THR A N 1
ATOM 573 C CA . THR A 1 73 ? -3.782 -10.038 1.055 1.00 97.00 73 THR A CA 1
ATOM 574 C C . THR A 1 73 ? -3.662 -10.892 -0.201 1.00 97.00 73 THR A C 1
ATOM 576 O O . THR A 1 73 ? -2.605 -11.008 -0.811 1.00 97.00 73 THR A O 1
ATOM 579 N N . ASN A 1 74 ? -4.804 -11.424 -0.639 1.00 96.06 74 ASN A N 1
ATOM 580 C CA . ASN A 1 74 ? -4.962 -12.090 -1.934 1.00 96.06 74 ASN A CA 1
ATOM 581 C C . ASN A 1 74 ? -5.773 -11.238 -2.929 1.00 96.06 74 ASN A C 1
ATOM 583 O O . ASN A 1 74 ? -6.132 -11.709 -4.004 1.00 96.06 74 ASN A O 1
ATOM 587 N N . HIS A 1 75 ? -6.094 -9.987 -2.577 1.00 95.56 75 HIS A N 1
ATOM 588 C CA . HIS A 1 75 ? -6.877 -9.099 -3.433 1.00 95.56 75 HIS A CA 1
ATOM 589 C C . HIS A 1 75 ? -5.972 -8.416 -4.466 1.00 95.56 75 HIS A C 1
ATOM 591 O O . HIS A 1 75 ? -5.177 -7.547 -4.106 1.00 95.56 75 HIS A O 1
ATOM 597 N N . GLY A 1 76 ? -6.113 -8.789 -5.743 1.00 96.31 76 GLY A N 1
ATOM 598 C CA . GLY A 1 76 ? -5.262 -8.323 -6.851 1.00 96.31 76 GLY A CA 1
ATOM 599 C C . GLY A 1 76 ? -5.032 -6.805 -6.880 1.00 96.31 76 GLY A C 1
ATOM 600 O O . GLY A 1 76 ? -3.887 -6.371 -6.759 1.00 96.31 76 GLY A O 1
ATOM 601 N N . PRO A 1 77 ? -6.082 -5.960 -6.902 1.00 95.81 77 PRO A N 1
ATOM 602 C CA . PRO A 1 77 ? -5.902 -4.507 -6.870 1.00 95.81 77 PRO A CA 1
ATOM 603 C C . PRO A 1 77 ? -5.091 -4.016 -5.661 1.00 95.81 77 PRO A C 1
ATOM 605 O O . PRO A 1 77 ? -4.214 -3.167 -5.804 1.00 95.81 77 PRO A O 1
ATOM 608 N N . THR A 1 78 ? -5.310 -4.592 -4.474 1.00 96.38 78 THR A N 1
ATOM 609 C CA . THR A 1 78 ? -4.532 -4.242 -3.273 1.00 96.38 78 THR A CA 1
ATOM 610 C C . THR A 1 78 ? -3.067 -4.652 -3.422 1.00 96.38 78 THR A C 1
ATOM 612 O O . THR A 1 78 ? -2.186 -3.845 -3.120 1.00 96.38 78 THR A O 1
ATOM 615 N N . LYS A 1 79 ? -2.789 -5.858 -3.937 1.00 98.00 79 LYS A N 1
ATOM 616 C CA . LYS A 1 79 ? -1.418 -6.317 -4.220 1.00 98.00 79 LYS A CA 1
ATOM 617 C C . LYS A 1 79 ? -0.723 -5.425 -5.242 1.00 98.00 79 LYS A C 1
ATOM 619 O O . LYS A 1 79 ? 0.451 -5.106 -5.076 1.00 98.00 79 LYS A O 1
ATOM 624 N N . SER A 1 80 ? -1.447 -4.969 -6.262 1.00 97.94 80 SER A N 1
ATOM 625 C CA . SER A 1 80 ? -0.910 -4.054 -7.266 1.00 97.94 80 SER A CA 1
ATOM 626 C C . SER A 1 80 ? -0.405 -2.750 -6.648 1.00 97.94 80 SER A C 1
ATOM 628 O O . SER A 1 80 ? 0.721 -2.339 -6.935 1.00 97.94 80 SER A O 1
ATOM 630 N N . HIS A 1 81 ? -1.177 -2.142 -5.741 1.00 97.75 81 HIS A N 1
ATOM 631 C CA . HIS A 1 81 ? -0.738 -0.965 -4.986 1.00 97.75 81 HIS A CA 1
ATOM 632 C C . HIS A 1 81 ? 0.497 -1.252 -4.120 1.00 97.75 81 HIS A C 1
ATOM 634 O O . HIS A 1 81 ? 1.403 -0.419 -4.065 1.00 97.75 81 HIS A O 1
ATOM 640 N N . SER A 1 82 ? 0.573 -2.428 -3.488 1.00 98.38 82 SER A N 1
ATOM 641 C CA . SER A 1 82 ? 1.736 -2.827 -2.685 1.00 98.38 82 SER A CA 1
ATOM 642 C C . SER A 1 82 ? 2.997 -2.965 -3.536 1.00 98.38 82 SER A C 1
ATOM 644 O O . SER A 1 82 ? 4.014 -2.342 -3.233 1.00 98.38 82 SER A O 1
ATOM 646 N N . TYR A 1 83 ? 2.919 -3.701 -4.648 1.00 98.38 83 TYR A N 1
ATOM 647 C CA . TYR A 1 83 ? 4.035 -3.837 -5.583 1.00 98.38 83 TYR A CA 1
ATOM 648 C C . TYR A 1 83 ? 4.452 -2.496 -6.185 1.00 98.38 83 TYR A C 1
ATOM 650 O O . TYR A 1 83 ? 5.640 -2.240 -6.330 1.00 98.38 83 TYR A O 1
ATOM 658 N N . TYR A 1 84 ? 3.504 -1.609 -6.488 1.00 98.00 84 TYR A N 1
ATOM 659 C CA . TYR A 1 84 ? 3.825 -0.271 -6.978 1.00 98.00 84 TYR A CA 1
ATOM 660 C C . TYR A 1 84 ? 4.596 0.559 -5.948 1.00 98.00 84 TYR A C 1
ATOM 662 O O . TYR A 1 84 ? 5.552 1.241 -6.314 1.00 98.00 84 TYR A O 1
ATOM 670 N N . ASN A 1 85 ? 4.200 0.501 -4.672 1.00 97.69 85 ASN A N 1
ATOM 671 C CA . ASN A 1 85 ? 4.896 1.195 -3.591 1.00 97.69 85 ASN A CA 1
ATOM 672 C C . ASN A 1 85 ? 6.328 0.659 -3.397 1.00 97.69 85 ASN A C 1
ATOM 674 O O . ASN A 1 85 ? 7.244 1.468 -3.255 1.00 97.69 85 ASN A O 1
ATOM 678 N N . LEU A 1 86 ? 6.543 -0.661 -3.481 1.00 96.25 86 LEU A N 1
ATOM 679 C CA . LEU A 1 86 ? 7.891 -1.250 -3.512 1.00 96.25 86 LEU A CA 1
ATOM 680 C C . LEU A 1 86 ? 8.682 -0.767 -4.727 1.00 96.25 86 LEU A C 1
ATOM 682 O O . LEU A 1 86 ? 9.795 -0.269 -4.583 1.00 96.25 86 LEU A O 1
ATOM 686 N N . ALA A 1 87 ? 8.084 -0.860 -5.916 1.00 95.94 87 ALA A N 1
ATOM 687 C CA . ALA A 1 87 ? 8.731 -0.502 -7.170 1.00 95.94 87 ALA A CA 1
ATOM 688 C C . ALA A 1 87 ? 9.247 0.936 -7.146 1.00 95.94 87 ALA A C 1
ATOM 690 O O . ALA A 1 87 ? 10.425 1.172 -7.388 1.00 95.94 87 ALA A O 1
ATOM 691 N N . ARG A 1 88 ? 8.391 1.900 -6.781 1.00 94.56 88 ARG A N 1
ATOM 692 C CA . ARG A 1 88 ? 8.798 3.307 -6.683 1.00 94.56 88 ARG A CA 1
ATOM 693 C C . ARG A 1 88 ? 9.811 3.549 -5.564 1.00 94.56 88 ARG A C 1
ATOM 695 O O . ARG A 1 88 ? 10.639 4.433 -5.722 1.00 94.56 88 ARG A O 1
ATOM 702 N N . SER A 1 89 ? 9.763 2.785 -4.468 1.00 92.94 89 SER A N 1
ATOM 703 C CA . SER A 1 89 ? 10.755 2.893 -3.392 1.00 92.94 89 SER A CA 1
ATOM 704 C C . SER A 1 89 ? 12.143 2.497 -3.892 1.00 92.94 89 SER A C 1
ATOM 706 O O . SER A 1 89 ? 13.070 3.285 -3.755 1.00 92.94 89 SER A O 1
ATOM 708 N N . TYR A 1 90 ? 12.263 1.351 -4.574 1.00 91.25 90 TYR A N 1
ATOM 709 C CA . TYR A 1 90 ? 13.518 0.912 -5.199 1.00 91.25 90 TYR A CA 1
ATOM 710 C C . TYR A 1 90 ? 13.948 1.786 -6.380 1.00 91.25 90 TYR A C 1
ATOM 712 O O . TYR A 1 90 ? 15.140 1.938 -6.623 1.00 91.25 90 TYR A O 1
ATOM 720 N N . HIS A 1 91 ? 13.000 2.385 -7.101 1.00 91.06 91 HIS A N 1
ATOM 721 C CA . HIS A 1 91 ? 13.288 3.313 -8.194 1.00 91.06 91 HIS A CA 1
ATOM 722 C C . HIS A 1 91 ? 13.867 4.643 -7.674 1.00 91.06 91 HIS A C 1
ATOM 724 O O . HIS A 1 91 ? 14.713 5.261 -8.324 1.00 91.06 91 HIS A O 1
ATOM 730 N N . SER A 1 92 ? 13.440 5.107 -6.498 1.00 86.62 92 SER A N 1
ATOM 731 C CA . SER A 1 92 ? 13.907 6.373 -5.937 1.00 86.62 92 SER A CA 1
ATOM 732 C C . SER A 1 92 ? 15.420 6.369 -5.688 1.00 86.62 92 SER A C 1
ATOM 734 O O . SER A 1 92 ? 15.945 5.587 -4.900 1.00 86.62 92 SER A O 1
ATOM 736 N N . LYS A 1 93 ? 16.125 7.307 -6.329 1.00 67.81 93 LYS A N 1
ATOM 737 C CA . LYS A 1 93 ? 17.471 7.735 -5.934 1.00 67.81 93 LYS A CA 1
ATOM 738 C C . LYS A 1 93 ? 17.325 8.807 -4.863 1.00 67.81 93 LYS A C 1
ATOM 740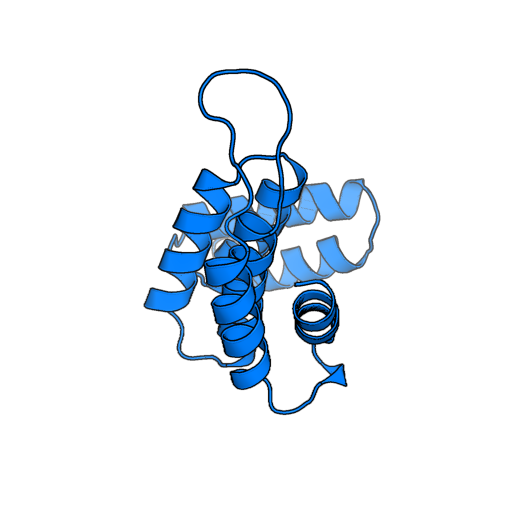 O O . LYS A 1 93 ? 16.866 9.903 -5.174 1.00 67.81 93 LYS A O 1
ATOM 745 N N . VAL A 1 94 ? 17.710 8.510 -3.627 1.00 59.09 94 VAL A N 1
ATOM 746 C CA . VAL A 1 94 ? 17.835 9.551 -2.600 1.00 59.09 94 VAL A CA 1
ATOM 747 C C . VAL A 1 94 ? 19.298 9.990 -2.558 1.00 59.09 94 VAL A C 1
ATOM 749 O O . VAL A 1 94 ? 20.162 9.248 -2.087 1.00 59.09 94 VAL A O 1
ATOM 752 N N . GLU A 1 95 ? 19.593 11.177 -3.095 1.00 47.72 95 GLU A N 1
ATOM 753 C CA . GLU A 1 95 ? 20.897 11.835 -2.931 1.00 47.72 95 GLU A CA 1
ATOM 754 C C . GLU A 1 95 ? 20.847 12.822 -1.747 1.00 47.72 95 GLU A C 1
ATOM 756 O O . GLU A 1 95 ? 20.125 13.814 -1.806 1.00 47.72 95 GLU A O 1
ATOM 761 N N . GLY A 1 96 ? 21.633 12.536 -0.692 1.00 47.06 96 GLY A N 1
ATOM 762 C CA . GLY A 1 96 ? 21.859 13.371 0.510 1.00 47.06 96 GLY A CA 1
ATOM 763 C C . GLY A 1 96 ? 20.743 13.298 1.568 1.00 47.06 96 GLY A C 1
ATOM 764 O O . GLY A 1 96 ? 19.577 13.169 1.226 1.00 47.06 96 GLY A O 1
ATOM 765 N N . GLU A 1 97 ? 20.959 13.339 2.885 1.00 45.78 97 GLU A N 1
ATOM 766 C CA . GLU A 1 97 ? 22.118 13.294 3.790 1.00 45.78 97 GLU A CA 1
ATOM 767 C C . GLU A 1 97 ? 21.650 12.509 5.040 1.00 45.78 97 GLU A C 1
ATOM 769 O O . GLU A 1 97 ? 20.463 12.513 5.360 1.00 45.78 97 GLU A O 1
ATOM 774 N N . CYS A 1 98 ? 22.586 11.884 5.766 1.00 42.19 98 CYS A N 1
ATOM 775 C CA . CYS A 1 98 ? 22.402 11.023 6.953 1.00 42.19 98 CYS A CA 1
ATOM 776 C C . CYS A 1 98 ? 22.295 9.507 6.660 1.00 42.19 98 CYS A C 1
ATOM 778 O O . CYS A 1 98 ? 21.227 8.938 6.478 1.00 42.19 98 CYS A O 1
ATOM 780 N N . CYS A 1 99 ? 23.474 8.870 6.639 1.00 44.50 99 CYS A N 1
ATOM 781 C CA . CYS A 1 99 ? 23.748 7.450 6.899 1.00 44.50 99 CYS A CA 1
ATOM 782 C C . CYS A 1 99 ? 22.807 6.400 6.274 1.00 44.50 99 CYS A C 1
ATOM 784 O O . CYS A 1 99 ? 22.038 5.758 6.980 1.00 44.50 99 CYS A O 1
ATOM 786 N N . LEU A 1 100 ? 23.001 6.192 4.963 1.00 47.84 100 LEU A N 1
ATOM 787 C CA . LEU A 1 100 ? 22.693 5.043 4.084 1.00 47.84 100 LEU A CA 1
ATOM 788 C C . LEU A 1 100 ? 22.029 5.586 2.815 1.00 47.84 100 LEU A C 1
ATOM 790 O O . LEU A 1 100 ? 20.815 5.719 2.721 1.00 47.84 100 LEU A O 1
ATOM 794 N N . SER A 1 101 ? 22.866 5.948 1.842 1.00 51.19 101 SER A N 1
ATOM 795 C CA . SER A 1 101 ? 22.445 6.334 0.495 1.00 51.19 101 SER A CA 1
ATOM 796 C C . SER A 1 101 ? 21.548 5.235 -0.084 1.00 51.19 101 SER A C 1
ATOM 798 O O . SER A 1 101 ? 22.029 4.155 -0.431 1.00 51.19 101 SER A O 1
ATOM 800 N N . TYR A 1 102 ? 20.243 5.499 -0.171 1.00 58.38 102 TYR A N 1
ATOM 801 C CA . TYR A 1 102 ? 19.314 4.640 -0.895 1.00 58.38 102 TYR A CA 1
ATOM 802 C C . TYR A 1 102 ? 19.553 4.882 -2.389 1.00 58.38 102 TYR A C 1
ATOM 804 O O . TYR A 1 102 ? 18.969 5.765 -3.023 1.00 58.38 102 TYR A O 1
ATOM 812 N N . ARG A 1 103 ? 20.545 4.172 -2.931 1.00 66.19 103 ARG A N 1
ATOM 813 C CA . ARG A 1 103 ? 20.848 4.171 -4.360 1.00 66.19 103 ARG A CA 1
ATOM 814 C C . ARG A 1 103 ? 19.789 3.317 -5.045 1.00 66.19 103 ARG A C 1
ATOM 816 O O . ARG A 1 103 ? 19.638 2.154 -4.687 1.00 66.19 103 ARG A O 1
ATOM 823 N N . GLY A 1 104 ? 19.083 3.898 -6.013 1.00 73.50 104 GLY A N 1
ATOM 824 C CA . GLY A 1 104 ? 18.010 3.199 -6.715 1.00 73.50 104 GLY A CA 1
ATOM 825 C C . GLY A 1 104 ? 18.475 1.853 -7.288 1.00 73.50 104 GLY A C 1
ATOM 826 O O . GLY A 1 104 ? 19.488 1.793 -7.992 1.00 73.50 104 GLY A O 1
ATOM 827 N N . ASP A 1 105 ? 17.733 0.796 -6.964 1.00 89.06 105 ASP A N 1
ATOM 828 C CA . ASP A 1 105 ? 17.888 -0.565 -7.482 1.00 89.06 105 ASP A CA 1
ATOM 829 C C . ASP A 1 105 ? 16.858 -0.752 -8.604 1.00 89.06 105 ASP A C 1
ATOM 831 O O . ASP A 1 105 ? 15.723 -1.189 -8.395 1.00 89.06 105 ASP A O 1
ATOM 835 N N . TYR A 1 106 ? 17.247 -0.317 -9.803 1.00 89.19 106 TYR A N 1
ATOM 836 C CA . TYR A 1 106 ? 16.378 -0.294 -10.981 1.00 89.19 106 TYR A CA 1
ATOM 837 C C . TYR A 1 106 ? 15.947 -1.695 -11.423 1.00 89.19 106 TYR A C 1
ATOM 839 O O . TYR A 1 106 ? 14.824 -1.861 -11.899 1.00 89.19 106 TYR A O 1
ATOM 847 N N . ASP A 1 107 ? 16.790 -2.705 -11.202 1.00 91.19 107 ASP A N 1
ATOM 848 C CA . ASP A 1 107 ? 16.471 -4.093 -11.531 1.00 91.19 107 ASP A CA 1
ATOM 849 C C . ASP A 1 107 ? 15.317 -4.595 -10.652 1.00 91.19 107 ASP A C 1
ATOM 851 O O . ASP A 1 107 ? 14.308 -5.095 -11.163 1.00 91.19 107 ASP A O 1
ATOM 855 N N . LYS A 1 108 ? 15.397 -4.383 -9.328 1.00 91.75 108 LYS A N 1
ATOM 856 C CA . LYS A 1 108 ? 14.278 -4.695 -8.424 1.00 91.75 108 LYS A CA 1
ATOM 857 C C . LYS A 1 108 ? 13.043 -3.864 -8.736 1.00 91.75 108 LYS A C 1
ATOM 859 O O . LYS A 1 108 ? 11.935 -4.403 -8.753 1.00 91.75 108 LYS A O 1
ATOM 864 N N . ALA A 1 109 ? 13.214 -2.570 -8.997 1.00 93.62 109 ALA A N 1
ATOM 865 C CA . ALA A 1 109 ? 12.104 -1.687 -9.328 1.00 93.62 109 ALA A CA 1
ATOM 866 C C . ALA A 1 109 ? 11.337 -2.180 -10.567 1.00 93.62 109 ALA A C 1
ATOM 868 O O . ALA A 1 109 ? 10.110 -2.283 -10.524 1.00 93.62 109 ALA A O 1
ATOM 869 N N . GLY A 1 110 ? 12.046 -2.566 -11.633 1.00 94.19 110 GLY A N 1
ATOM 870 C CA . GLY A 1 110 ? 11.456 -3.126 -12.850 1.00 94.19 110 GLY A CA 1
ATOM 871 C C . GLY A 1 110 ? 10.660 -4.408 -12.594 1.00 94.19 110 GLY A C 1
ATOM 872 O O . GLY A 1 110 ? 9.521 -4.534 -13.056 1.00 94.19 110 GLY A O 1
ATOM 873 N N . VAL A 1 111 ? 11.207 -5.334 -11.795 1.00 96.38 111 VAL A N 1
ATOM 874 C CA . VAL A 1 111 ? 10.503 -6.568 -11.400 1.00 96.38 111 VAL A CA 1
ATOM 875 C C . VAL A 1 111 ? 9.201 -6.248 -10.663 1.00 96.38 111 VAL A C 1
ATOM 877 O O . VAL A 1 111 ? 8.158 -6.831 -10.977 1.00 96.38 111 VAL A O 1
ATOM 880 N N . TYR A 1 112 ? 9.224 -5.297 -9.726 1.00 97.31 112 TYR A N 1
ATOM 881 C CA . TYR A 1 112 ? 8.036 -4.920 -8.964 1.00 97.31 112 TYR A CA 1
ATOM 882 C C . TYR A 1 112 ? 7.007 -4.130 -9.780 1.00 97.31 112 TYR A C 1
ATOM 884 O O . TYR A 1 112 ? 5.810 -4.360 -9.605 1.00 97.31 112 TYR A O 1
ATOM 892 N N . TYR A 1 113 ? 7.416 -3.265 -10.715 1.00 97.56 113 TYR A N 1
ATOM 893 C CA . TYR A 1 113 ? 6.468 -2.627 -11.635 1.00 97.56 113 TYR A CA 1
ATOM 894 C C . TYR A 1 113 ? 5.743 -3.667 -12.490 1.00 97.56 113 TYR A C 1
ATOM 896 O O . TYR A 1 113 ? 4.516 -3.633 -12.590 1.00 97.56 113 TYR A O 1
ATOM 904 N N . MET A 1 114 ? 6.475 -4.646 -13.029 1.00 96.62 114 MET A N 1
ATOM 905 C CA . MET A 1 114 ? 5.874 -5.746 -13.781 1.00 96.62 114 MET A CA 1
ATOM 906 C C . MET A 1 114 ? 4.926 -6.582 -12.908 1.00 96.62 114 MET A C 1
ATOM 908 O O . MET A 1 114 ? 3.847 -6.958 -13.365 1.00 96.62 114 MET A O 1
ATOM 912 N N . ALA A 1 115 ? 5.301 -6.878 -11.659 1.00 97.25 115 ALA A N 1
ATOM 913 C CA . ALA A 1 115 ? 4.429 -7.587 -10.722 1.00 97.25 115 ALA A CA 1
ATOM 914 C C . ALA A 1 115 ? 3.145 -6.791 -10.438 1.00 97.25 115 ALA A C 1
ATOM 916 O O . ALA A 1 115 ? 2.053 -7.346 -10.484 1.00 97.25 115 ALA A O 1
ATOM 917 N N . SER A 1 116 ? 3.260 -5.477 -10.239 1.00 97.25 116 SER A N 1
ATOM 918 C CA . SER A 1 116 ? 2.123 -4.581 -10.019 1.00 97.25 116 SER A CA 1
ATOM 919 C C . SER A 1 116 ? 1.140 -4.574 -11.194 1.00 97.25 116 SER A C 1
ATOM 921 O O . SER A 1 116 ? -0.067 -4.701 -10.978 1.00 97.25 116 SER A O 1
ATOM 923 N N . VAL A 1 117 ? 1.642 -4.497 -12.432 1.00 96.50 117 VAL A N 1
ATOM 924 C CA . VAL A 1 117 ? 0.818 -4.568 -13.651 1.00 96.50 117 VAL A CA 1
ATOM 925 C C . VAL A 1 117 ? 0.089 -5.911 -13.758 1.00 96.50 117 VAL A C 1
ATOM 927 O O . VAL A 1 117 ? -1.096 -5.932 -14.078 1.00 96.50 117 VAL A O 1
ATOM 930 N N . LYS A 1 118 ? 0.761 -7.030 -13.447 1.00 96.25 118 LYS A N 1
ATOM 931 C CA . LYS A 1 118 ? 0.183 -8.386 -13.535 1.00 96.25 118 LYS A CA 1
ATOM 932 C C . LYS A 1 118 ? -1.011 -8.618 -12.604 1.00 96.25 118 LYS A C 1
ATOM 934 O O . LYS A 1 118 ? -1.846 -9.465 -12.904 1.00 96.25 118 LYS A O 1
ATOM 939 N N . GLU A 1 119 ? -1.097 -7.889 -11.496 1.00 96.31 119 GLU A N 1
ATOM 940 C CA . GLU A 1 119 ? -2.187 -8.018 -10.519 1.00 96.31 119 GLU A CA 1
ATOM 941 C C . GLU A 1 119 ? -3.478 -7.282 -10.937 1.00 96.31 119 GLU A C 1
ATOM 943 O O . GLU A 1 119 ? -4.516 -7.442 -10.291 1.00 96.31 119 GLU A O 1
ATOM 948 N N . ILE A 1 120 ? -3.442 -6.477 -12.009 1.00 93.19 120 ILE A N 1
ATOM 949 C CA . ILE A 1 120 ? -4.584 -5.688 -12.492 1.00 93.19 120 ILE A CA 1
ATOM 950 C C . ILE A 1 120 ? -5.024 -6.153 -13.873 1.00 93.19 120 ILE A C 1
ATOM 952 O O . ILE A 1 120 ? -4.255 -6.165 -14.827 1.00 93.19 120 ILE A O 1
ATOM 956 N N . SER A 1 121 ? -6.318 -6.443 -14.007 1.00 88.50 121 SER A N 1
ATOM 957 C CA . SER A 1 121 ? -6.938 -6.810 -15.285 1.00 88.50 121 SER A CA 1
ATOM 958 C C . SER A 1 121 ? -7.393 -5.603 -16.114 1.00 88.50 121 SER A C 1
ATOM 960 O O . SER A 1 121 ? -7.533 -5.708 -17.332 1.00 88.50 121 SER A O 1
ATOM 962 N N . LY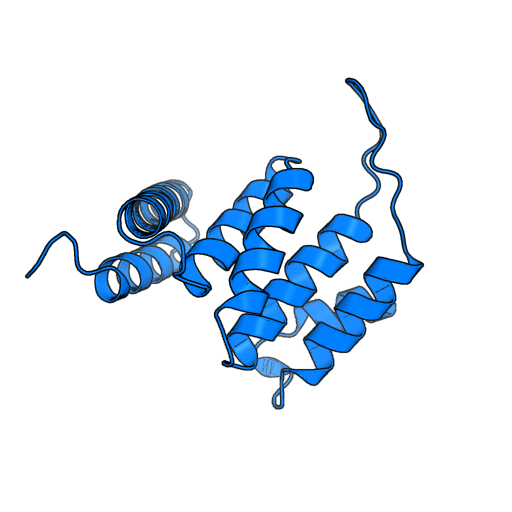S A 1 122 ? -7.628 -4.451 -15.474 1.00 91.06 122 LYS A N 1
ATOM 963 C CA . LYS A 1 122 ? -8.151 -3.229 -16.097 1.00 91.06 122 LYS A CA 1
ATOM 964 C C . LYS A 1 122 ? -7.217 -2.039 -15.854 1.00 91.06 122 LYS A C 1
ATOM 966 O O . LYS A 1 122 ? -7.272 -1.434 -14.785 1.00 91.06 122 LYS A O 1
ATOM 971 N N . PRO A 1 123 ? -6.411 -1.629 -16.849 1.00 87.94 123 PRO A N 1
ATOM 972 C CA . PRO A 1 123 ? -5.421 -0.564 -16.675 1.00 87.94 123 PRO A CA 1
ATOM 973 C C . PRO A 1 123 ? -5.987 0.762 -16.140 1.00 87.94 123 PRO A C 1
ATOM 975 O O . PRO A 1 123 ? -5.316 1.449 -15.379 1.00 87.94 123 PRO A O 1
ATOM 978 N N . HIS A 1 124 ? -7.230 1.113 -16.490 1.00 89.50 124 HIS A N 1
ATOM 979 C CA . HIS A 1 124 ? -7.865 2.369 -16.070 1.00 89.50 124 HIS A CA 1
ATOM 980 C C . HIS A 1 124 ? -8.187 2.444 -14.568 1.00 89.50 124 HIS A C 1
ATOM 982 O O . HIS A 1 124 ? -8.427 3.538 -14.065 1.00 89.50 124 HIS A O 1
ATOM 988 N N . GLU A 1 125 ? -8.191 1.319 -13.848 1.00 89.31 125 GLU A N 1
ATOM 989 C CA . GLU A 1 125 ? -8.411 1.310 -12.397 1.00 89.31 125 GLU A CA 1
ATOM 990 C C . GLU A 1 125 ? -7.160 1.787 -11.635 1.00 89.31 125 GLU A C 1
ATOM 992 O O . GLU A 1 125 ? -7.286 2.388 -10.569 1.00 89.31 125 GLU A O 1
ATOM 997 N N . PHE A 1 126 ? -5.959 1.588 -12.200 1.00 94.12 126 PHE A N 1
ATOM 998 C CA . PHE A 1 126 ? -4.698 2.071 -11.633 1.00 94.12 126 PHE A CA 1
ATOM 999 C C . PHE A 1 126 ? -3.571 2.074 -12.683 1.00 94.12 126 PHE A C 1
ATOM 1001 O O . PHE A 1 126 ? -2.949 1.055 -12.981 1.00 94.12 126 PHE A O 1
ATOM 1008 N N . VAL A 1 127 ? -3.293 3.256 -13.240 1.00 95.44 127 VAL A N 1
ATOM 1009 C CA . VAL A 1 127 ? -2.381 3.430 -14.388 1.00 95.44 127 VAL A CA 1
ATOM 1010 C C . VAL A 1 127 ? -0.910 3.640 -14.006 1.00 95.44 127 VAL A C 1
ATOM 1012 O O . VAL A 1 127 ? -0.026 3.486 -14.845 1.00 95.44 127 VAL A O 1
ATOM 1015 N N . PHE A 1 128 ? -0.614 4.002 -12.755 1.00 94.06 128 PHE A N 1
ATOM 1016 C CA . PHE A 1 128 ? 0.740 4.407 -12.349 1.00 94.06 128 PHE A CA 1
ATOM 1017 C C . PHE A 1 128 ? 1.840 3.354 -12.564 1.00 94.06 128 PHE A C 1
ATOM 1019 O O . PHE A 1 128 ? 2.941 3.753 -12.953 1.00 94.06 128 PHE A O 1
ATOM 1026 N N . PRO A 1 129 ? 1.597 2.043 -12.372 1.00 94.75 129 PRO A N 1
ATOM 1027 C CA . PRO A 1 129 ? 2.621 1.028 -12.610 1.00 94.75 129 PRO A CA 1
ATOM 1028 C C . PRO A 1 129 ? 3.111 0.980 -14.061 1.00 94.75 129 PRO A C 1
ATOM 1030 O O . PRO A 1 129 ? 4.300 0.782 -14.291 1.00 94.75 129 PRO A O 1
ATOM 1033 N N . TYR A 1 130 ? 2.224 1.235 -15.029 1.00 93.12 130 TYR A N 1
ATOM 1034 C CA . TYR A 1 130 ? 2.556 1.237 -16.457 1.00 93.12 130 TYR A CA 1
ATOM 1035 C C . TYR A 1 130 ? 3.539 2.357 -16.807 1.00 93.12 130 TYR A C 1
ATOM 1037 O O . TYR A 1 130 ? 4.500 2.132 -17.535 1.00 93.12 130 TYR A O 1
ATOM 1045 N N . TYR A 1 131 ? 3.340 3.555 -16.247 1.00 92.31 131 TYR A N 1
ATOM 1046 C CA . TYR A 1 131 ? 4.281 4.663 -16.424 1.00 92.31 131 TYR A CA 1
ATOM 1047 C C . TYR A 1 131 ? 5.622 4.389 -15.745 1.00 92.31 131 TYR A C 1
ATOM 1049 O O . TYR A 1 131 ? 6.663 4.695 -16.312 1.00 92.31 131 TYR A O 1
ATOM 1057 N N . GLY A 1 132 ? 5.603 3.791 -14.550 1.00 86.12 132 GLY A N 1
ATOM 1058 C CA . GLY A 1 132 ? 6.825 3.417 -13.841 1.00 86.12 132 GLY A CA 1
ATOM 1059 C C . GLY A 1 132 ? 7.675 2.421 -14.626 1.00 86.12 132 GLY A C 1
ATOM 1060 O O . GLY A 1 132 ? 8.876 2.625 -14.754 1.00 86.12 132 GLY A O 1
ATOM 1061 N N . GLN A 1 133 ? 7.044 1.407 -15.224 1.00 85.44 133 GLN A N 1
ATOM 1062 C CA . GLN A 1 133 ? 7.723 0.412 -16.056 1.00 85.44 133 GLN A CA 1
ATOM 1063 C C . GLN A 1 133 ? 8.411 1.019 -17.288 1.00 85.44 133 GLN A C 1
ATOM 1065 O O . GLN A 1 133 ? 9.446 0.516 -17.703 1.00 85.44 133 GLN A O 1
ATOM 1070 N N . LEU A 1 134 ? 7.852 2.083 -17.874 1.00 88.12 134 LEU A N 1
ATOM 1071 C CA . LEU A 1 134 ? 8.440 2.768 -19.034 1.00 88.12 134 LEU A CA 1
ATOM 1072 C C . LEU A 1 134 ? 9.653 3.645 -18.682 1.00 88.12 134 LEU A C 1
ATOM 1074 O O . LEU A 1 134 ? 10.359 4.081 -19.587 1.00 88.12 134 LEU A O 1
ATOM 1078 N N . LEU A 1 135 ? 9.841 3.961 -17.399 1.00 81.62 135 LEU A N 1
ATOM 1079 C CA . LEU A 1 135 ? 10.889 4.858 -16.904 1.00 81.62 135 LEU A CA 1
ATOM 1080 C C . LEU A 1 135 ? 12.078 4.115 -16.271 1.00 81.62 135 LEU A C 1
ATOM 1082 O O . LEU A 1 135 ? 13.018 4.776 -15.831 1.00 81.62 135 LEU A O 1
ATOM 1086 N N . ILE A 1 136 ? 12.013 2.781 -16.202 1.00 79.19 136 ILE A N 1
ATOM 1087 C CA . ILE A 1 136 ? 13.142 1.901 -15.863 1.00 79.19 136 ILE A CA 1
ATOM 1088 C C . ILE A 1 136 ? 14.007 1.702 -17.105 1.00 79.19 136 ILE A C 1
ATOM 1090 O O . ILE A 1 136 ? 15.241 1.844 -16.969 1.00 79.19 136 ILE A O 1
#

Secondary structure (DSSP, 8-state):
--TT-HHHHHHHHHHHHHT--HHHHHHHHHHHHHHHHH-TT-HHHHHHHHHHHHHTT-HHHHHHHHHHHHHH---HHHHHHHHHHHHHHHH----SSSS------HHHHHHHHHHHHHT-S-GGG--HHHHHHHT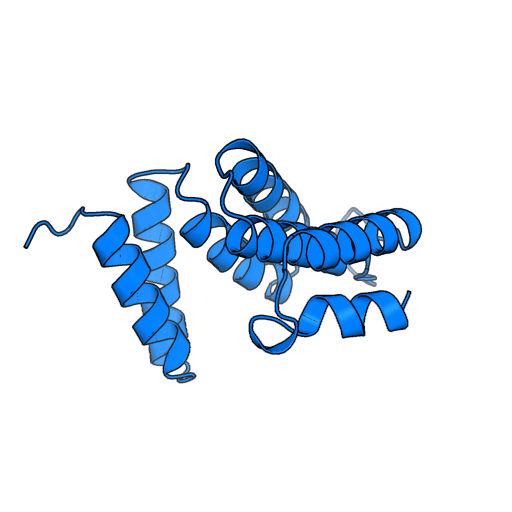-

pLDDT: mean 90.63, std 12.51, range [42.19, 98.44]

Foldseek 3Di:
DDPLPLVVLQVQLVVLVVVVDPVSPVSSLVSLVSSCVSPVQPLSSLLSVLVVCVVVVVLVSVLVSLVSSCVRDPQLQSVLSSLQSNLVSLQDQDDDDDDDGSHRPNVSSLVSLVSSVVSDPDCVVPVVSVVSNVVD

Radius of gyration: 15.16 Å; chains: 1; bounding box: 45×32×36 Å

Organism: NCBI:txid97028